Protein AF-A0A966XKG5-F1 (afdb_monomer)

Mean predicted aligned error: 14.48 Å

Solvent-accessible surface area (backbone atoms only — not comparable to full-atom values): 8452 Å² total; per-residue (Å²): 139,84,83,86,78,90,78,80,69,80,75,76,75,77,73,80,77,69,81,73,66,60,68,63,57,48,55,50,42,54,52,48,51,59,46,71,74,32,74,66,46,57,55,54,52,53,50,51,52,53,52,50,52,51,51,53,64,69,41,54,88,70,62,80,63,58,91,80,42,59,66,61,54,51,50,50,51,51,52,52,63,56,46,53,62,52,49,53,56,42,46,57,54,48,52,55,50,52,49,52,51,50,53,51,51,50,54,50,50,51,52,51,51,53,52,50,53,50,51,52,53,51,52,52,51,53,51,53,54,51,52,54,53,51,57,54,52,56,57,62,73,76,109

Foldseek 3Di:
DDDDDPPPDPPPPPPPPPVPVCPPLVVVLVVVVVLVPDPVNVVVVVVVVVVVVVVVVVCVVVVPAPPPRVVVVVVVVVVVVVVVVSVVVSVVVVVVVVVVVVVVVVVVVVVVVVVVVVVVVVVVVVVVVVVVVVVVVVVVVVD

pLDDT: mean 77.67, std 13.94, range [46.38, 96.88]

Secondary structure (DSSP, 8-state):
-PPP-TT--------------HHHHHHHHHHHHHHHTSHHHHHHHHHHHHHHHHHHHHGGGGTSS-TTTHHHHHHHHHHHHHHHHHHHHHHHHHHHHHHHHHHHHHHHHHHHHHHHHHHHHHHHHHHHHHHHHHHHHHHHHT-

Sequence (143 aa):
MKRREDLANPRYRRKLNVPYERGAFGRFSEAVARNLGTARFLVVQTFLVLVWITINVVSVALRWDPYPFILLNLMFSVQAAYAAPLILLAQNRQEDRDRQALENDRAVAIRTQENAEYLARELAAVRLALSNTVTTAELQEAV

Radius of gyration: 35.05 Å; Cα contacts (8 Å, |Δi|>4): 14; chains: 1; bounding box: 81×87×84 Å

Structure (mmCIF, N/CA/C/O backbone):
data_AF-A0A966XKG5-F1
#
_entry.id   AF-A0A966XKG5-F1
#
loop_
_atom_site.group_PDB
_atom_site.id
_atom_site.type_symbol
_atom_site.label_atom_id
_atom_site.label_alt_id
_atom_site.label_comp_id
_atom_site.label_asym_id
_atom_site.label_entity_id
_atom_site.label_seq_id
_atom_site.pdbx_PDB_ins_code
_atom_site.Cartn_x
_atom_site.Cartn_y
_atom_site.Cartn_z
_atom_site.occupancy
_atom_site.B_iso_or_equiv
_atom_site.auth_seq_id
_atom_site.auth_comp_id
_atom_site.auth_asym_id
_atom_site.auth_atom_id
_atom_site.pdbx_PDB_model_num
ATOM 1 N N . MET A 1 1 ? 1.466 58.437 32.584 1.00 46.38 1 MET A N 1
ATOM 2 C CA . MET A 1 1 ? 1.630 56.972 32.724 1.00 46.38 1 MET A CA 1
ATOM 3 C C . MET A 1 1 ? 0.598 56.260 31.847 1.00 46.38 1 MET A C 1
ATOM 5 O O . MET A 1 1 ? -0.560 56.202 32.233 1.00 46.38 1 MET A O 1
ATOM 9 N N . LYS A 1 2 ? 0.971 55.789 30.644 1.00 53.59 2 LYS A N 1
ATOM 10 C CA . LYS A 1 2 ? 0.092 54.974 29.778 1.00 53.59 2 LYS A CA 1
ATOM 11 C C . LYS A 1 2 ? 0.402 53.496 30.020 1.00 53.59 2 LYS A C 1
ATOM 13 O O . LYS A 1 2 ? 1.538 53.063 29.846 1.00 53.59 2 LYS A O 1
ATOM 18 N N . ARG A 1 3 ? -0.612 52.795 30.523 1.00 54.34 3 ARG A N 1
ATOM 19 C CA . ARG A 1 3 ? -0.594 51.413 31.000 1.00 54.34 3 ARG A CA 1
ATOM 20 C C . ARG A 1 3 ? -0.297 50.467 29.831 1.00 54.34 3 ARG A C 1
ATOM 22 O O . ARG A 1 3 ? -0.883 50.601 28.762 1.00 54.34 3 ARG A O 1
ATOM 29 N N . ARG A 1 4 ? 0.661 49.568 30.042 1.00 64.75 4 ARG A N 1
ATOM 30 C CA . ARG A 1 4 ? 0.987 48.446 29.160 1.00 64.75 4 ARG A CA 1
ATOM 31 C C . ARG A 1 4 ? -0.015 47.345 29.460 1.00 64.75 4 ARG A C 1
ATOM 33 O O . ARG A 1 4 ? 0.019 46.912 30.597 1.00 64.75 4 ARG A O 1
ATOM 40 N N . GLU A 1 5 ? -0.858 46.910 28.521 1.00 65.06 5 GLU A N 1
ATOM 41 C CA . GLU A 1 5 ? -1.655 45.681 28.727 1.00 65.06 5 GLU A CA 1
ATOM 42 C C . GLU A 1 5 ? -2.361 45.106 27.476 1.00 65.06 5 GLU A C 1
ATOM 44 O O . GLU A 1 5 ? -3.312 44.349 27.607 1.00 65.06 5 GLU A O 1
ATOM 49 N N . ASP A 1 6 ? -1.859 45.335 26.257 1.00 61.72 6 ASP A N 1
ATOM 50 C CA . ASP A 1 6 ? -2.414 44.694 25.041 1.00 61.72 6 ASP A CA 1
ATOM 51 C C . ASP A 1 6 ? -1.638 43.427 24.620 1.00 61.72 6 ASP A C 1
ATOM 53 O O . ASP A 1 6 ? -1.308 43.226 23.452 1.00 61.72 6 ASP A O 1
ATOM 57 N N . LEU A 1 7 ? -1.303 42.559 25.583 1.00 65.88 7 LEU A N 1
ATOM 58 C CA . LEU A 1 7 ? -0.608 41.279 25.333 1.00 65.88 7 LEU A CA 1
ATOM 59 C C . LEU A 1 7 ? -1.533 40.051 25.427 1.00 65.88 7 LEU A C 1
ATOM 61 O O . LEU A 1 7 ? -1.087 38.930 25.198 1.00 65.88 7 LEU A O 1
ATOM 65 N N . ALA A 1 8 ? -2.820 40.248 25.724 1.00 64.12 8 ALA A N 1
ATOM 66 C CA . ALA A 1 8 ? -3.777 39.166 25.967 1.00 64.12 8 ALA A CA 1
ATOM 67 C C . ALA A 1 8 ? -4.500 38.645 24.712 1.00 64.12 8 ALA A C 1
ATOM 69 O O . ALA A 1 8 ? -5.356 37.773 24.830 1.00 64.12 8 ALA A O 1
ATOM 70 N N . ASN A 1 9 ? -4.187 39.143 23.511 1.00 63.50 9 ASN A N 1
ATOM 71 C CA . ASN A 1 9 ? -4.825 38.645 22.295 1.00 63.50 9 ASN A CA 1
ATOM 72 C C . ASN A 1 9 ? -3.951 37.549 21.655 1.00 63.50 9 ASN A C 1
ATOM 74 O O . ASN A 1 9 ? -2.938 37.882 21.025 1.00 63.50 9 ASN A O 1
ATOM 78 N N . PRO A 1 10 ? -4.280 36.245 21.796 1.00 62.91 10 PRO A N 1
ATOM 79 C CA . PRO A 1 10 ? -3.572 35.207 21.069 1.00 62.91 10 PRO A CA 1
ATOM 80 C C . PRO A 1 10 ? -3.821 35.448 19.582 1.00 62.91 10 PRO A C 1
ATOM 82 O O . PRO A 1 10 ? -4.918 35.236 19.071 1.00 62.91 10 PRO A O 1
ATOM 85 N N . ARG A 1 11 ? -2.791 35.931 18.879 1.00 66.12 11 ARG A N 1
ATOM 86 C CA . ARG A 1 11 ? -2.808 36.092 17.424 1.00 66.12 11 ARG A CA 1
ATOM 87 C C . ARG A 1 11 ? -3.186 34.739 16.834 1.00 66.12 11 ARG A C 1
ATOM 89 O O . ARG A 1 11 ? -2.359 33.829 16.814 1.00 66.12 11 ARG A O 1
ATOM 96 N N . TYR A 1 12 ? -4.435 34.607 16.390 1.00 59.81 12 TYR A N 1
ATOM 97 C CA . TYR A 1 12 ? -4.926 33.433 15.685 1.00 59.81 12 TYR A CA 1
ATOM 98 C C . TYR A 1 12 ? -3.986 33.211 14.502 1.00 59.81 12 TYR A C 1
ATOM 100 O O . TYR A 1 12 ? -4.003 33.950 13.515 1.00 59.81 12 TYR A O 1
ATOM 108 N N . ARG A 1 13 ? -3.086 32.233 14.641 1.00 62.59 13 ARG A N 1
ATOM 109 C CA . ARG A 1 13 ? -2.185 31.797 13.583 1.00 62.59 13 ARG A CA 1
ATOM 110 C C . ARG A 1 13 ? -3.093 31.254 12.497 1.00 62.59 13 ARG A C 1
ATOM 112 O O . ARG A 1 13 ? -3.589 30.138 12.612 1.00 62.59 13 ARG A O 1
ATOM 119 N N . ARG A 1 14 ? -3.374 32.098 11.502 1.00 62.62 14 ARG A N 1
ATOM 120 C CA . ARG A 1 14 ? -4.169 31.787 10.316 1.00 62.62 14 ARG A CA 1
ATOM 121 C C . ARG A 1 14 ? -3.551 30.527 9.717 1.00 62.62 14 ARG A C 1
ATOM 123 O O . ARG A 1 14 ? -2.506 30.599 9.076 1.00 62.62 14 ARG A O 1
ATOM 130 N N . LYS A 1 15 ? -4.122 29.359 10.031 1.00 62.03 15 LYS A N 1
ATOM 131 C CA . LYS A 1 15 ? -3.725 28.101 9.409 1.00 62.03 15 LYS A CA 1
ATOM 132 C C . LYS A 1 15 ? -4.030 28.303 7.939 1.00 62.03 15 LYS A C 1
ATOM 134 O O . LYS A 1 15 ? -5.187 28.494 7.567 1.00 62.03 15 LYS A O 1
ATOM 139 N N . LEU A 1 16 ? -2.974 28.387 7.140 1.00 61.03 16 LEU A N 1
ATOM 140 C CA . LEU A 1 16 ? -3.071 28.435 5.698 1.00 61.03 16 LEU A CA 1
ATOM 141 C C . LEU A 1 16 ? -3.676 27.087 5.289 1.00 61.03 16 LEU A C 1
ATOM 143 O O . LEU A 1 16 ? -2.966 26.097 5.142 1.00 61.03 16 LEU A O 1
ATOM 147 N N . ASN A 1 17 ? -5.005 27.018 5.220 1.00 57.12 17 ASN A N 1
ATOM 148 C CA . ASN A 1 17 ? -5.703 25.904 4.602 1.00 57.12 17 ASN A CA 1
ATOM 149 C C . ASN A 1 17 ? -5.416 26.025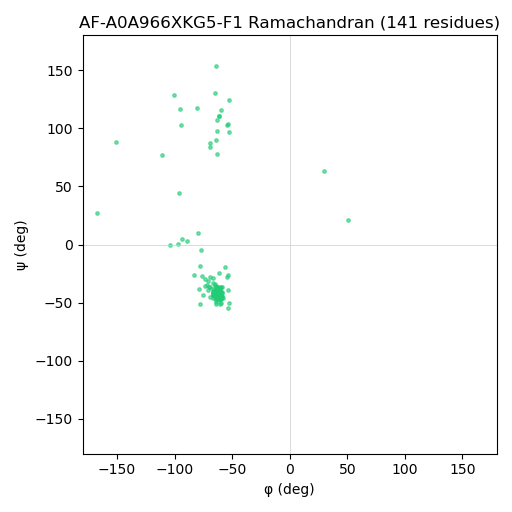 3.110 1.00 57.12 17 ASN A C 1
ATOM 151 O O . ASN A 1 17 ? -6.179 26.637 2.370 1.00 57.12 17 ASN A O 1
ATOM 155 N N . VAL A 1 18 ? -4.263 25.500 2.694 1.00 62.19 18 VAL A N 1
ATOM 156 C CA . VAL A 1 18 ? -3.999 25.218 1.290 1.00 62.19 18 VAL A CA 1
ATOM 157 C C . VAL A 1 18 ? -5.086 24.224 0.888 1.00 62.19 18 VAL A C 1
ATOM 159 O O . VAL A 1 18 ? -5.145 23.140 1.482 1.00 62.19 18 VAL A O 1
ATOM 16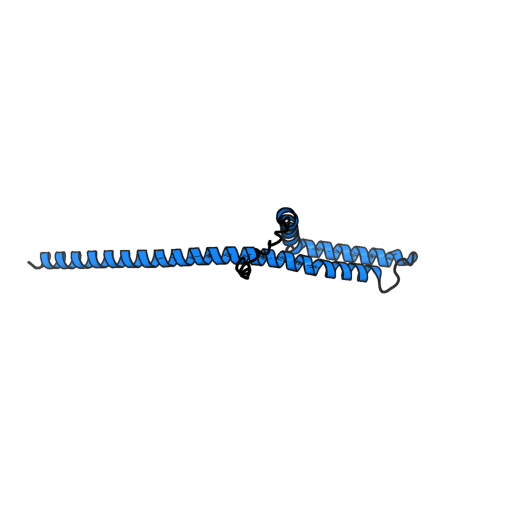2 N N . PRO A 1 19 ? -5.992 24.571 -0.040 1.00 55.09 19 PRO A N 1
ATOM 163 C CA . PRO A 1 19 ? -6.957 23.621 -0.553 1.00 55.09 19 PRO A CA 1
ATOM 164 C C . PRO A 1 19 ? -6.162 22.617 -1.384 1.00 55.09 19 PRO A C 1
ATOM 166 O O . PRO A 1 19 ? -5.941 22.793 -2.574 1.00 55.09 19 PRO A O 1
ATOM 169 N N . TYR A 1 20 ? -5.649 21.579 -0.728 1.00 58.12 20 TYR A N 1
ATOM 170 C CA . TYR A 1 20 ? -5.144 20.407 -1.413 1.00 58.12 20 TYR A CA 1
ATOM 171 C C . TYR A 1 20 ? -6.342 19.820 -2.163 1.00 58.12 20 TYR A C 1
ATOM 173 O O . TYR A 1 20 ? -7.300 19.362 -1.529 1.00 58.12 20 TYR A O 1
ATOM 181 N N . GLU A 1 21 ? -6.333 19.906 -3.496 1.00 56.53 21 GLU A N 1
ATOM 182 C CA . GLU A 1 21 ? -7.350 19.339 -4.385 1.00 56.53 21 GLU A CA 1
ATOM 183 C C . GLU A 1 21 ? -7.371 17.807 -4.242 1.00 56.53 21 GLU A C 1
ATOM 185 O O . GLU A 1 21 ? -6.862 17.046 -5.066 1.00 56.53 21 GLU A O 1
ATOM 190 N N . ARG A 1 22 ? -7.991 17.326 -3.159 1.00 59.03 22 ARG A N 1
ATOM 191 C CA . ARG A 1 22 ? -8.137 15.904 -2.810 1.00 59.03 22 ARG A CA 1
ATOM 192 C C . ARG A 1 22 ? -8.822 15.081 -3.906 1.00 59.03 22 ARG A C 1
ATOM 194 O O . ARG A 1 22 ? -8.681 13.859 -3.904 1.00 59.03 22 ARG A O 1
ATOM 201 N N . GLY A 1 23 ? -9.551 15.726 -4.823 1.00 61.97 23 GLY A N 1
ATOM 202 C CA . GLY A 1 23 ? -10.345 15.075 -5.868 1.00 61.97 23 GLY A CA 1
ATOM 203 C C . GLY A 1 23 ? -9.548 14.575 -7.079 1.00 61.97 23 GLY A C 1
ATOM 204 O O . GLY A 1 23 ? -9.850 13.502 -7.601 1.00 61.97 23 GLY A O 1
ATOM 205 N N . ALA A 1 24 ? -8.525 15.304 -7.537 1.00 63.16 24 ALA A N 1
ATOM 206 C CA . ALA A 1 24 ? -7.723 14.886 -8.693 1.00 63.16 24 ALA A CA 1
ATOM 207 C C . ALA A 1 24 ? -6.712 13.801 -8.299 1.00 63.16 24 ALA A C 1
ATOM 209 O O . ALA A 1 24 ? -6.708 12.709 -8.871 1.00 63.16 24 ALA A O 1
ATOM 210 N N . PHE A 1 25 ? -5.945 14.058 -7.238 1.00 64.38 25 PHE A N 1
ATOM 211 C CA . PHE A 1 25 ? -4.993 13.094 -6.687 1.00 64.38 25 PHE A CA 1
ATOM 212 C C . PHE A 1 25 ? -5.678 11.839 -6.137 1.00 64.38 25 PHE A C 1
ATOM 214 O O . PHE A 1 25 ? -5.165 10.742 -6.313 1.00 64.38 25 PHE A O 1
ATOM 221 N N . GLY A 1 26 ? -6.867 11.965 -5.533 1.00 65.25 26 GLY A N 1
ATOM 222 C CA . GLY A 1 26 ? -7.602 10.811 -5.009 1.00 65.25 26 GLY A CA 1
ATOM 223 C C . GLY A 1 26 ? -8.023 9.813 -6.086 1.00 65.25 26 GLY A C 1
ATOM 224 O O . GLY A 1 26 ? -7.823 8.613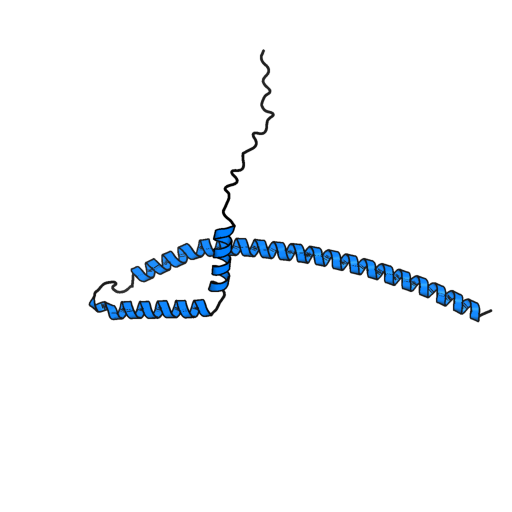 -5.912 1.00 65.25 26 GLY A O 1
ATOM 225 N N . ARG A 1 27 ? -8.534 10.303 -7.223 1.00 69.00 27 ARG A N 1
ATOM 226 C CA . ARG A 1 27 ? -8.888 9.452 -8.371 1.00 69.00 27 ARG A CA 1
ATOM 227 C C . ARG A 1 27 ? -7.655 8.818 -9.014 1.00 69.00 27 ARG A C 1
ATOM 229 O O . ARG A 1 27 ? -7.703 7.652 -9.397 1.00 69.00 27 ARG A O 1
ATOM 236 N N . PHE A 1 28 ? -6.551 9.564 -9.088 1.00 67.44 28 PHE A N 1
ATOM 237 C CA . PHE A 1 28 ? -5.280 9.057 -9.600 1.00 67.44 28 PHE A CA 1
ATOM 238 C C . PHE A 1 28 ? -4.717 7.934 -8.719 1.00 67.44 28 PHE A C 1
ATOM 240 O O . PHE A 1 28 ? -4.426 6.856 -9.228 1.00 67.44 28 PHE A O 1
ATOM 247 N N . SER A 1 29 ? -4.651 8.128 -7.398 1.00 65.44 29 SER A N 1
ATOM 248 C CA . SER A 1 29 ? -4.182 7.099 -6.459 1.00 65.44 29 SER A CA 1
ATOM 249 C C . SER A 1 29 ? -5.023 5.825 -6.520 1.00 65.44 29 SER A C 1
ATOM 251 O O . SER A 1 29 ? -4.482 4.730 -6.416 1.00 65.44 29 SER A O 1
ATOM 253 N N . GLU A 1 30 ? -6.336 5.937 -6.721 1.00 70.19 30 GLU A N 1
ATOM 254 C CA . GLU A 1 30 ? -7.209 4.766 -6.815 1.00 70.19 30 GLU A CA 1
ATOM 255 C C . GLU A 1 30 ? -7.050 3.998 -8.135 1.00 70.19 30 GLU A C 1
ATOM 257 O O . GLU A 1 30 ? -7.094 2.768 -8.149 1.00 70.19 30 GLU A O 1
ATOM 262 N N . ALA A 1 31 ? -6.803 4.706 -9.242 1.00 69.31 31 ALA A N 1
ATOM 263 C CA . ALA A 1 31 ? -6.432 4.085 -10.511 1.00 69.31 31 ALA A CA 1
ATOM 264 C C . ALA A 1 31 ? -5.065 3.388 -10.416 1.00 69.31 31 ALA A C 1
ATOM 266 O O . ALA A 1 31 ? -4.921 2.247 -10.850 1.00 69.31 31 ALA A O 1
ATOM 267 N N . VAL A 1 32 ? -4.083 4.042 -9.790 1.00 68.31 32 VAL A N 1
ATOM 268 C CA . VAL A 1 32 ? -2.743 3.489 -9.561 1.00 68.31 32 VAL A CA 1
ATOM 269 C C . VAL A 1 32 ? -2.800 2.254 -8.658 1.00 68.31 32 VAL A C 1
ATOM 271 O O . VAL A 1 32 ? -2.195 1.244 -8.998 1.00 68.31 32 VAL A O 1
ATOM 274 N N . ALA A 1 33 ? -3.575 2.279 -7.569 1.00 70.19 33 ALA A N 1
ATOM 275 C CA . ALA A 1 33 ? -3.731 1.135 -6.667 1.00 70.19 33 ALA A CA 1
ATOM 276 C C . ALA A 1 33 ? -4.349 -0.087 -7.368 1.00 70.19 33 ALA A C 1
ATOM 278 O O . ALA A 1 33 ? -3.846 -1.202 -7.226 1.00 70.19 33 ALA A O 1
ATOM 279 N N . ARG A 1 34 ? -5.393 0.116 -8.186 1.00 74.12 34 ARG A N 1
ATOM 280 C CA . ARG A 1 34 ? -5.993 -0.967 -8.988 1.00 74.12 34 ARG A CA 1
ATOM 281 C C . ARG A 1 34 ? -5.020 -1.527 -10.029 1.00 74.12 34 ARG A C 1
ATOM 283 O O . ARG A 1 34 ? -4.974 -2.739 -10.236 1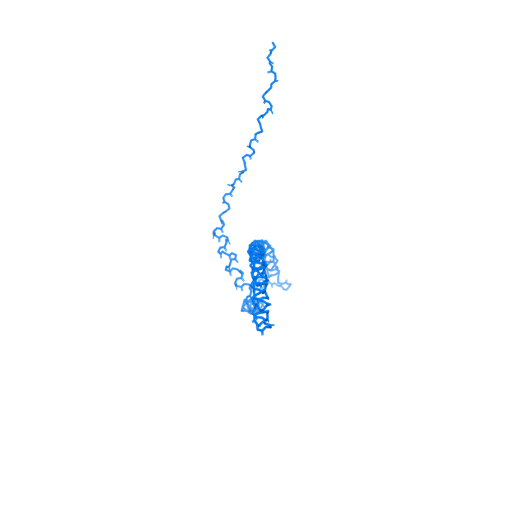.00 74.12 34 ARG A O 1
ATOM 290 N N . ASN A 1 35 ? -4.226 -0.663 -10.658 1.00 69.94 35 ASN A N 1
ATOM 291 C CA . ASN A 1 35 ? -3.299 -1.069 -11.711 1.00 69.94 35 ASN A CA 1
ATOM 292 C C . ASN A 1 35 ? -2.054 -1.779 -11.154 1.00 69.94 35 ASN A C 1
ATOM 294 O O . ASN A 1 35 ? -1.673 -2.817 -11.686 1.00 69.94 35 ASN A O 1
ATOM 298 N N . LEU A 1 36 ? -1.455 -1.278 -10.067 1.00 72.88 36 LEU A N 1
ATOM 299 C CA . LEU A 1 36 ? -0.251 -1.857 -9.453 1.00 72.88 36 LEU A CA 1
ATOM 300 C C . LEU A 1 36 ? -0.522 -3.167 -8.697 1.00 72.88 36 LEU A C 1
ATOM 302 O O . LEU A 1 36 ? 0.360 -4.017 -8.634 1.00 72.88 36 LEU A O 1
ATOM 306 N N . GLY A 1 37 ? -1.727 -3.357 -8.149 1.00 66.31 37 GLY A N 1
ATOM 307 C CA . GLY A 1 37 ? -2.102 -4.586 -7.437 1.00 66.31 37 GLY A CA 1
ATOM 308 C C . GLY A 1 37 ? -2.429 -5.779 -8.345 1.00 66.31 37 GLY A C 1
ATOM 309 O O . GLY A 1 37 ? -2.682 -6.876 -7.853 1.00 66.31 37 GLY A O 1
ATOM 310 N N . THR A 1 38 ? -2.446 -5.589 -9.668 1.00 81.38 38 THR A N 1
ATOM 311 C CA . THR A 1 38 ? -2.855 -6.626 -10.621 1.00 81.38 38 THR A CA 1
ATOM 312 C C . THR A 1 38 ? -1.634 -7.296 -11.257 1.00 81.38 38 THR A C 1
ATOM 314 O O . THR A 1 38 ? -0.801 -6.626 -11.863 1.00 81.38 38 THR A O 1
ATOM 317 N N . ALA A 1 39 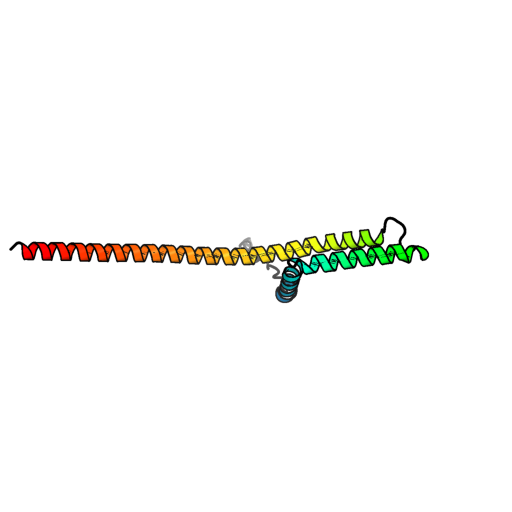? -1.571 -8.635 -11.243 1.00 81.75 39 ALA A N 1
ATOM 318 C CA . ALA A 1 39 ? -0.488 -9.418 -11.867 1.00 81.75 39 ALA A CA 1
ATOM 319 C C . ALA A 1 39 ? -0.244 -9.079 -13.357 1.00 81.75 39 ALA A C 1
ATOM 321 O O . ALA A 1 39 ? 0.870 -9.198 -13.862 1.00 81.75 39 ALA A O 1
ATOM 322 N N . ARG A 1 40 ? -1.277 -8.591 -14.056 1.00 84.56 40 ARG A N 1
ATOM 323 C CA . ARG A 1 40 ? -1.205 -8.119 -15.448 1.00 84.56 40 ARG A CA 1
ATOM 324 C C . ARG A 1 40 ? -0.215 -6.967 -15.646 1.00 84.56 40 ARG A C 1
ATOM 326 O O . ARG A 1 40 ? 0.443 -6.931 -16.680 1.00 84.56 40 ARG A O 1
ATOM 333 N N . PHE A 1 4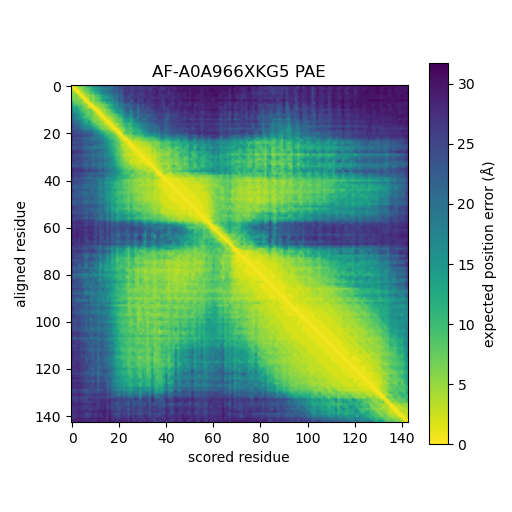1 ? -0.089 -6.050 -14.684 1.00 85.69 41 PHE A N 1
ATOM 334 C CA . PHE A 1 41 ? 0.834 -4.916 -14.797 1.00 85.69 41 PHE A CA 1
ATOM 335 C C . PHE A 1 41 ? 2.291 -5.382 -14.833 1.00 85.69 41 PHE A C 1
ATOM 337 O O . PHE A 1 41 ? 3.048 -4.949 -15.697 1.00 85.69 41 PHE A O 1
ATOM 344 N N . LEU A 1 42 ? 2.655 -6.324 -13.957 1.00 86.12 42 LEU A N 1
ATOM 345 C CA . LEU A 1 42 ? 3.999 -6.901 -13.923 1.00 86.12 42 LEU A CA 1
ATOM 346 C C . LEU A 1 42 ? 4.347 -7.589 -15.247 1.00 86.12 42 LEU A C 1
ATOM 348 O O . LEU A 1 42 ? 5.422 -7.354 -15.783 1.00 86.12 42 LEU A O 1
ATOM 352 N N . VAL A 1 43 ? 3.419 -8.362 -15.821 1.00 89.56 43 VAL A N 1
ATOM 353 C CA . VAL A 1 43 ? 3.635 -9.044 -17.111 1.00 89.56 43 VAL A CA 1
ATOM 354 C C . VAL A 1 43 ? 3.888 -8.046 -18.245 1.00 89.56 43 VAL A C 1
ATOM 356 O O . VAL A 1 43 ? 4.847 -8.203 -19.000 1.00 89.56 43 VAL A O 1
ATOM 359 N N . VAL A 1 44 ? 3.063 -6.998 -18.354 1.00 90.19 44 VAL A N 1
ATOM 360 C CA . VAL A 1 44 ? 3.230 -5.960 -19.386 1.00 90.19 44 VAL A CA 1
ATOM 361 C C . VAL A 1 44 ? 4.535 -5.184 -19.182 1.00 90.19 44 VAL A C 1
ATOM 363 O O . VAL A 1 44 ? 5.261 -4.961 -20.149 1.00 90.19 44 VAL A O 1
ATOM 366 N N . GLN A 1 45 ? 4.870 -4.825 -17.939 1.00 87.19 45 GLN A N 1
ATOM 367 C CA . GLN A 1 45 ? 6.119 -4.137 -17.602 1.00 87.19 45 GLN A CA 1
ATOM 368 C C . GLN A 1 45 ? 7.341 -4.985 -17.978 1.00 87.19 45 GLN A C 1
ATOM 370 O O . GLN A 1 45 ? 8.258 -4.478 -18.621 1.00 87.19 45 GLN A O 1
ATOM 375 N N . THR A 1 46 ? 7.354 -6.274 -17.624 1.00 88.62 46 THR A N 1
ATOM 376 C CA . THR A 1 46 ? 8.446 -7.191 -17.980 1.00 88.62 46 THR A CA 1
ATOM 377 C C . THR A 1 46 ? 8.590 -7.312 -19.491 1.00 88.62 46 THR A C 1
ATOM 379 O O . THR A 1 46 ? 9.707 -7.222 -19.995 1.00 88.62 46 THR A O 1
ATOM 382 N N . PHE A 1 47 ? 7.483 -7.457 -20.222 1.00 93.62 47 PHE A N 1
ATOM 383 C CA . PHE A 1 47 ? 7.512 -7.535 -21.681 1.00 93.62 47 PHE A CA 1
ATOM 384 C C . PHE A 1 47 ? 8.087 -6.262 -22.316 1.00 93.62 47 PHE A C 1
ATOM 386 O O . PHE A 1 47 ? 8.958 -6.349 -23.177 1.00 93.62 47 PHE A O 1
ATOM 393 N N . LEU A 1 48 ? 7.664 -5.081 -21.853 1.00 88.94 48 LEU A N 1
ATOM 394 C CA . LEU A 1 48 ? 8.159 -3.793 -22.345 1.00 88.94 48 LEU A CA 1
ATOM 395 C C . LEU A 1 48 ? 9.674 -3.664 -22.139 1.00 88.94 48 LEU A C 1
ATOM 397 O O . LEU A 1 48 ? 10.393 -3.302 -23.068 1.00 88.94 48 LEU A O 1
ATOM 401 N N . VAL A 1 49 ? 10.170 -4.031 -20.955 1.00 86.06 49 VAL A N 1
ATOM 402 C CA . VAL A 1 49 ? 11.609 -4.028 -20.643 1.00 86.06 49 VAL A CA 1
ATOM 403 C C . VAL A 1 49 ? 12.376 -4.981 -21.561 1.00 86.06 49 VAL A C 1
ATOM 405 O O . VAL A 1 49 ? 13.423 -4.614 -22.088 1.00 86.06 49 VAL A O 1
ATOM 408 N N . LEU A 1 50 ? 11.842 -6.178 -21.809 1.00 86.38 50 LEU A N 1
ATOM 409 C CA . LEU A 1 50 ? 12.459 -7.184 -22.678 1.00 86.38 50 LEU A CA 1
ATOM 410 C C . LEU A 1 50 ? 12.534 -6.712 -24.138 1.00 86.38 50 LEU A C 1
ATOM 412 O O . LEU A 1 50 ? 13.577 -6.835 -24.783 1.00 86.38 50 LEU A O 1
ATOM 416 N N . VAL A 1 51 ? 11.452 -6.111 -24.641 1.00 87.00 51 VAL A N 1
ATOM 417 C CA . VAL A 1 51 ? 11.405 -5.495 -25.974 1.00 87.00 51 VAL A CA 1
ATOM 418 C C . VAL A 1 51 ? 12.411 -4.351 -26.070 1.00 87.00 51 VAL A C 1
ATOM 420 O O . VAL A 1 51 ? 13.155 -4.276 -27.044 1.00 87.00 51 VAL A O 1
ATOM 423 N N . TRP A 1 52 ? 12.493 -3.497 -25.050 1.00 81.25 52 TRP A N 1
ATOM 424 C CA . TRP A 1 52 ? 13.425 -2.371 -25.031 1.00 81.25 52 TRP A CA 1
ATOM 425 C C . TRP A 1 52 ? 14.885 -2.827 -25.054 1.00 81.25 52 TRP A C 1
ATOM 427 O O . TRP A 1 52 ? 15.677 -2.314 -25.843 1.00 81.25 52 TRP A O 1
ATOM 437 N N . ILE A 1 53 ? 15.235 -3.825 -24.236 1.00 79.69 53 ILE A N 1
ATOM 438 C CA . ILE A 1 53 ? 16.566 -4.443 -24.250 1.00 79.69 53 ILE A CA 1
ATOM 439 C C . ILE A 1 53 ? 16.857 -5.017 -25.641 1.00 79.69 53 ILE A C 1
ATOM 441 O O . ILE A 1 53 ? 17.924 -4.764 -26.191 1.00 79.69 53 ILE A O 1
ATOM 445 N N . THR A 1 54 ? 15.896 -5.720 -26.248 1.00 81.38 54 THR A N 1
ATOM 446 C CA . THR A 1 54 ? 16.050 -6.310 -27.588 1.00 81.38 54 THR A CA 1
ATOM 447 C C . THR A 1 54 ? 16.304 -5.239 -28.653 1.00 81.38 54 THR A C 1
ATOM 449 O O . THR A 1 54 ? 17.237 -5.373 -29.441 1.00 81.38 54 THR A O 1
ATOM 452 N N . ILE A 1 55 ? 15.534 -4.144 -28.653 1.00 79.50 55 ILE A N 1
ATOM 453 C CA . ILE A 1 55 ? 15.730 -3.011 -29.573 1.00 79.50 55 ILE A CA 1
ATOM 454 C C . ILE A 1 55 ? 17.106 -2.376 -29.369 1.00 79.50 55 ILE A C 1
ATOM 456 O O . ILE A 1 55 ? 17.782 -2.069 -30.350 1.00 79.50 55 ILE A O 1
ATOM 460 N N . ASN A 1 56 ? 17.537 -2.190 -28.120 1.00 74.62 56 ASN A N 1
ATOM 461 C CA . ASN A 1 56 ? 18.818 -1.563 -27.804 1.00 74.62 56 ASN A CA 1
ATOM 462 C C . ASN A 1 56 ? 20.004 -2.439 -28.258 1.00 74.62 56 ASN A C 1
ATOM 464 O O . ASN A 1 56 ? 20.920 -1.946 -28.913 1.00 74.62 56 ASN A O 1
ATOM 468 N N . VAL A 1 57 ? 19.920 -3.758 -28.037 1.00 70.75 57 VAL A N 1
ATOM 469 C CA . VAL A 1 57 ? 20.912 -4.746 -28.499 1.00 70.75 57 VAL A CA 1
ATOM 470 C C . VAL A 1 57 ? 20.958 -4.842 -30.029 1.00 70.75 57 VAL A C 1
ATOM 472 O O . VAL A 1 57 ? 22.039 -4.902 -30.608 1.00 70.75 57 VAL A O 1
ATOM 475 N N . VAL A 1 58 ? 19.811 -4.816 -30.715 1.00 70.75 58 VAL A N 1
ATOM 476 C CA . VAL A 1 58 ? 19.764 -4.834 -32.191 1.00 70.75 58 VAL A CA 1
ATOM 477 C C . VAL A 1 58 ? 20.251 -3.503 -32.785 1.00 70.75 58 VAL A C 1
ATOM 479 O O . VAL A 1 58 ? 20.898 -3.484 -33.831 1.00 70.75 58 VAL A O 1
ATOM 482 N N . SER A 1 59 ? 20.028 -2.387 -32.087 1.00 65.69 59 SER A N 1
ATOM 483 C CA . SER A 1 59 ? 20.472 -1.045 -32.495 1.00 65.69 59 SER A CA 1
ATOM 484 C C . SER A 1 59 ? 21.952 -0.755 -32.202 1.00 65.69 59 SER A C 1
ATOM 486 O O . SER A 1 59 ? 22.403 0.377 -32.393 1.00 65.69 59 SER A O 1
ATOM 488 N N . VAL A 1 60 ? 22.746 -1.763 -31.813 1.00 57.81 60 VAL A N 1
ATOM 489 C CA . VAL A 1 60 ? 24.209 -1.656 -31.622 1.00 57.81 60 VAL A CA 1
ATOM 490 C C . VAL A 1 60 ? 24.923 -1.111 -32.868 1.00 57.81 60 VAL A C 1
ATOM 492 O O . VAL A 1 60 ? 25.932 -0.415 -32.737 1.00 57.81 60 VAL A O 1
ATOM 495 N N . ALA A 1 61 ? 24.366 -1.320 -34.067 1.00 57.22 61 ALA A N 1
ATOM 496 C CA . ALA A 1 61 ? 24.885 -0.757 -35.316 1.00 57.22 61 ALA A CA 1
ATOM 497 C C . ALA A 1 61 ? 24.899 0.789 -35.354 1.00 57.22 61 ALA A C 1
ATOM 499 O O . ALA A 1 61 ? 25.724 1.364 -36.061 1.00 57.22 61 ALA A O 1
ATOM 500 N N . LEU A 1 62 ? 24.043 1.471 -34.577 1.00 59.00 62 LEU A N 1
ATOM 501 C CA . LEU A 1 62 ? 23.992 2.938 -34.486 1.00 59.00 62 LEU A CA 1
ATOM 502 C C . LEU A 1 62 ? 24.764 3.520 -33.284 1.00 59.00 62 LEU A C 1
ATOM 504 O O . LEU A 1 62 ? 24.778 4.738 -33.125 1.00 59.00 62 LEU A O 1
ATOM 508 N N . ARG A 1 63 ? 25.414 2.695 -32.439 1.00 59.56 63 ARG A N 1
ATOM 509 C CA . ARG A 1 63 ? 26.175 3.133 -31.240 1.00 59.56 63 ARG A CA 1
ATOM 510 C C . ARG A 1 63 ? 25.413 4.075 -30.282 1.00 59.56 63 ARG A C 1
ATOM 512 O O . ARG A 1 63 ? 26.041 4.775 -29.494 1.00 59.56 63 ARG A O 1
ATOM 519 N N . TRP A 1 64 ? 24.080 4.087 -30.324 1.00 56.19 64 TRP A N 1
ATOM 520 C CA . TRP A 1 64 ? 23.262 5.043 -29.566 1.00 56.19 64 TRP A CA 1
ATOM 521 C C . TRP A 1 64 ? 23.376 4.823 -28.041 1.00 56.19 64 TRP A C 1
ATOM 523 O O . TRP A 1 64 ? 23.309 5.789 -27.289 1.00 56.19 64 TRP A O 1
ATOM 533 N N . ASP A 1 65 ? 23.628 3.591 -27.571 1.00 60.66 65 ASP A N 1
ATOM 534 C CA . ASP A 1 65 ? 23.849 3.302 -26.141 1.00 60.66 65 ASP A CA 1
ATOM 535 C C . ASP A 1 65 ? 24.773 2.071 -25.933 1.00 60.66 65 ASP A C 1
ATOM 537 O O . ASP A 1 65 ? 24.302 0.933 -25.887 1.00 60.66 65 ASP A O 1
ATOM 541 N N . PRO A 1 66 ? 26.110 2.249 -25.888 1.00 60.50 66 PRO A N 1
ATOM 542 C CA . PRO A 1 66 ? 27.062 1.161 -25.646 1.00 60.50 66 PRO A CA 1
ATOM 543 C C . PRO A 1 66 ? 26.900 0.537 -24.249 1.00 60.50 66 PRO A C 1
ATOM 545 O O . PRO A 1 66 ? 26.481 1.197 -23.301 1.00 60.50 66 PRO A O 1
ATOM 548 N N . TYR A 1 67 ? 27.290 -0.731 -24.092 1.00 52.81 67 TYR A N 1
ATOM 549 C CA . TYR A 1 67 ? 27.299 -1.419 -22.793 1.00 52.81 67 TYR A CA 1
ATOM 550 C C . TYR A 1 67 ? 28.079 -0.588 -21.746 1.00 52.81 67 TYR A C 1
ATOM 552 O O . TYR A 1 67 ? 29.236 -0.260 -22.022 1.00 52.81 67 TYR A O 1
ATOM 560 N N . PRO A 1 68 ? 27.505 -0.220 -20.576 1.00 58.78 68 PRO A N 1
ATOM 561 C CA . PRO A 1 68 ? 26.353 -0.799 -19.883 1.00 58.78 68 PRO A CA 1
ATOM 562 C C . PRO A 1 68 ? 25.120 0.138 -19.874 1.00 58.78 68 PRO A C 1
ATOM 564 O O . PRO A 1 68 ? 24.850 0.775 -18.861 1.00 58.78 68 PRO A O 1
ATOM 567 N N . PHE A 1 69 ? 24.384 0.238 -20.990 1.00 69.56 69 PHE A N 1
ATOM 568 C CA . PHE A 1 69 ? 23.036 0.841 -21.126 1.00 69.56 69 PHE A CA 1
ATOM 569 C C . PHE A 1 69 ? 22.716 1.989 -20.142 1.00 69.56 69 PHE A C 1
ATOM 571 O O . PHE A 1 69 ? 21.826 1.873 -19.285 1.00 69.56 69 PHE A O 1
ATOM 578 N N . ILE A 1 70 ? 23.462 3.096 -20.225 1.00 75.69 70 ILE A N 1
ATOM 579 C CA . ILE A 1 70 ? 23.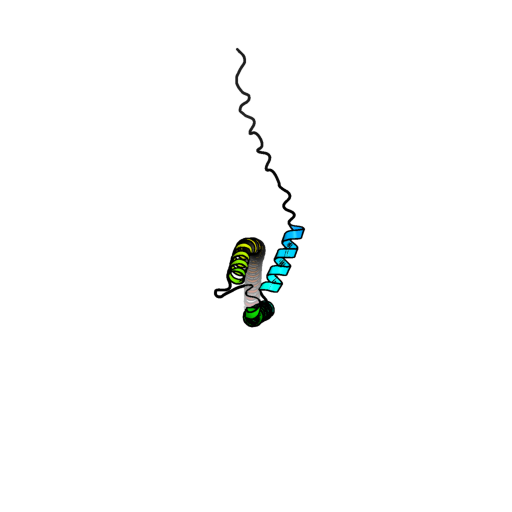410 4.162 -19.210 1.00 75.69 70 ILE A CA 1
ATOM 580 C C . ILE A 1 70 ? 22.036 4.835 -19.175 1.00 75.69 70 ILE A C 1
ATOM 582 O O . ILE A 1 70 ? 21.552 5.192 -18.101 1.00 75.69 70 ILE A O 1
ATOM 586 N N . LEU A 1 71 ? 21.371 4.950 -20.329 1.00 74.50 71 LEU A N 1
ATOM 587 C CA . LEU A 1 71 ? 20.062 5.592 -20.446 1.00 74.50 71 LEU A CA 1
ATOM 588 C C . LEU A 1 71 ? 18.955 4.746 -19.813 1.00 74.50 71 LEU A C 1
ATOM 590 O O . LEU A 1 71 ? 18.078 5.287 -19.138 1.00 74.50 71 LEU A O 1
ATOM 594 N N . LEU A 1 72 ? 19.014 3.421 -19.981 1.00 77.94 72 LEU A N 1
ATOM 595 C CA . LEU A 1 72 ? 18.065 2.499 -19.354 1.00 77.94 72 LEU A CA 1
ATOM 596 C C . LEU A 1 72 ? 18.186 2.571 -17.832 1.00 77.94 72 LEU A C 1
ATOM 598 O O . LEU A 1 72 ? 17.181 2.696 -17.133 1.00 77.94 72 LEU A O 1
ATOM 602 N N . ASN A 1 73 ? 19.418 2.549 -17.326 1.00 82.06 73 ASN A N 1
ATOM 603 C CA . ASN A 1 73 ? 19.671 2.644 -15.895 1.00 82.06 73 ASN A CA 1
ATOM 604 C C . ASN A 1 73 ? 19.202 3.993 -15.319 1.00 82.06 73 ASN A C 1
ATOM 606 O O . ASN A 1 73 ? 18.559 4.040 -14.266 1.00 82.06 73 ASN A O 1
ATOM 610 N N . LEU A 1 74 ? 19.440 5.094 -16.042 1.00 82.38 74 LEU A N 1
ATOM 611 C CA . LEU A 1 74 ? 18.940 6.412 -15.654 1.00 82.38 74 LEU A CA 1
ATOM 612 C C . LEU A 1 74 ? 17.409 6.431 -15.577 1.00 82.38 74 LEU A C 1
ATOM 614 O O . LEU A 1 74 ? 16.842 6.916 -14.598 1.00 82.38 74 LEU A O 1
ATOM 618 N N . MET A 1 75 ? 16.735 5.868 -16.583 1.00 84.00 75 MET A N 1
ATOM 619 C CA . MET A 1 75 ? 15.276 5.845 -16.634 1.00 84.00 75 MET A CA 1
ATOM 620 C C . MET A 1 75 ? 14.679 5.015 -15.495 1.00 84.00 75 MET A C 1
ATOM 622 O O . MET A 1 75 ? 13.745 5.472 -14.838 1.00 84.00 75 MET A O 1
ATOM 626 N N . PHE A 1 76 ? 15.254 3.849 -15.192 1.00 86.50 76 PHE A N 1
ATOM 627 C CA . PHE A 1 76 ? 14.839 3.040 -14.043 1.00 86.50 76 PHE A CA 1
ATOM 628 C C . PHE A 1 76 ? 15.094 3.734 -12.703 1.00 86.50 76 PHE A C 1
ATOM 630 O O . PHE A 1 76 ? 14.254 3.663 -11.806 1.00 86.50 76 PHE A O 1
ATOM 637 N N . SER A 1 77 ? 16.214 4.445 -12.572 1.00 89.69 77 SER A N 1
ATOM 638 C CA . SER A 1 77 ? 16.529 5.212 -11.363 1.00 89.69 77 SER A CA 1
ATOM 639 C C . SER A 1 77 ? 15.496 6.317 -11.125 1.00 89.69 77 SER A C 1
ATOM 641 O O . SER A 1 77 ? 14.989 6.465 -10.013 1.00 89.69 77 SER A O 1
ATOM 643 N N . VAL A 1 78 ? 15.111 7.048 -12.176 1.00 89.75 78 VAL A N 1
ATOM 644 C CA . VAL A 1 78 ? 14.041 8.057 -12.103 1.00 89.75 78 VAL A CA 1
ATOM 645 C C . VAL A 1 78 ? 12.684 7.406 -11.822 1.00 89.75 78 VAL A C 1
ATOM 647 O O . VAL A 1 78 ? 11.924 7.908 -10.992 1.00 89.75 78 VAL A O 1
ATOM 650 N N . GLN A 1 79 ? 12.385 6.268 -12.455 1.00 90.12 79 GLN A N 1
ATOM 651 C CA . GLN A 1 79 ? 11.150 5.519 -12.219 1.00 90.12 79 GLN A CA 1
ATOM 652 C C . GLN A 1 79 ? 11.022 5.116 -10.743 1.00 90.12 79 GLN A C 1
ATOM 654 O O . GLN A 1 79 ? 9.971 5.331 -10.139 1.00 90.12 79 GLN A O 1
ATOM 659 N N . ALA A 1 80 ? 12.094 4.597 -10.140 1.00 88.75 80 ALA A N 1
ATOM 660 C CA . ALA A 1 80 ? 12.129 4.253 -8.722 1.00 88.75 80 ALA A CA 1
ATOM 661 C C . ALA A 1 80 ? 11.991 5.495 -7.822 1.00 88.75 80 ALA A C 1
ATOM 663 O O . ALA A 1 80 ? 11.208 5.484 -6.869 1.00 88.75 80 ALA A O 1
ATOM 664 N N . ALA A 1 81 ? 12.692 6.584 -8.154 1.00 93.06 81 ALA A N 1
ATOM 665 C CA . ALA A 1 81 ? 12.645 7.832 -7.394 1.00 93.06 81 ALA A CA 1
ATOM 666 C C . ALA A 1 81 ? 11.238 8.454 -7.356 1.00 93.06 81 ALA A C 1
ATOM 668 O O . ALA A 1 81 ? 10.837 8.991 -6.326 1.00 93.06 81 ALA A O 1
ATOM 669 N N . TYR A 1 82 ? 10.469 8.357 -8.445 1.00 88.75 82 TYR A N 1
ATOM 670 C CA . TYR A 1 82 ? 9.088 8.848 -8.494 1.00 88.75 82 TYR A CA 1
ATOM 671 C C . TYR A 1 82 ? 8.067 7.851 -7.921 1.00 88.75 82 TYR A C 1
ATOM 673 O O . TYR A 1 82 ? 7.025 8.258 -7.401 1.00 88.75 82 TYR A O 1
ATOM 681 N N . ALA A 1 83 ? 8.366 6.550 -7.948 1.00 86.94 83 ALA A N 1
ATOM 682 C CA . ALA A 1 83 ? 7.508 5.536 -7.343 1.00 86.94 83 ALA A CA 1
ATOM 683 C C . ALA A 1 83 ? 7.400 5.710 -5.820 1.00 86.94 83 ALA A C 1
ATOM 685 O O . ALA A 1 83 ? 6.298 5.645 -5.283 1.00 86.94 83 ALA A O 1
ATOM 686 N N . ALA A 1 84 ? 8.507 5.990 -5.126 1.00 86.38 84 ALA A N 1
ATOM 687 C CA . ALA A 1 84 ? 8.527 6.144 -3.668 1.00 86.38 84 ALA A CA 1
ATOM 688 C C . ALA A 1 84 ? 7.505 7.171 -3.116 1.00 86.38 84 ALA A C 1
ATOM 690 O O . ALA A 1 84 ? 6.677 6.788 -2.285 1.00 86.38 84 ALA A O 1
ATOM 691 N N . PRO A 1 85 ? 7.468 8.443 -3.568 1.00 86.12 85 PRO A N 1
ATOM 692 C CA . PRO A 1 85 ? 6.490 9.416 -3.079 1.00 86.12 85 PRO A CA 1
ATOM 693 C C . PRO A 1 85 ? 5.049 9.073 -3.480 1.00 86.12 85 PRO A C 1
ATOM 695 O O . PRO A 1 85 ? 4.125 9.328 -2.708 1.00 86.12 85 PRO A O 1
ATOM 698 N N . LEU A 1 86 ? 4.835 8.467 -4.653 1.00 82.88 86 LEU A N 1
ATOM 699 C CA . LEU A 1 86 ? 3.506 8.002 -5.055 1.00 82.88 86 LEU A CA 1
ATOM 700 C C . LEU A 1 86 ? 2.997 6.867 -4.165 1.00 82.88 86 LEU A C 1
ATOM 702 O O . LEU A 1 86 ? 1.824 6.870 -3.787 1.00 82.88 86 LEU A O 1
ATOM 706 N N . ILE A 1 87 ? 3.871 5.922 -3.814 1.00 84.25 87 ILE A N 1
ATOM 707 C CA . ILE A 1 87 ? 3.556 4.820 -2.905 1.00 84.25 87 ILE A CA 1
ATOM 708 C C . ILE A 1 87 ? 3.224 5.372 -1.518 1.00 84.25 87 ILE A C 1
ATOM 710 O O . ILE A 1 87 ? 2.192 4.997 -0.976 1.00 84.25 87 ILE A O 1
ATOM 714 N N . LEU A 1 88 ? 4.012 6.310 -0.982 1.00 84.62 88 LEU A N 1
ATOM 715 C CA . LEU A 1 88 ? 3.732 6.944 0.316 1.00 84.62 88 LEU A CA 1
ATOM 716 C C . LEU A 1 88 ? 2.370 7.654 0.338 1.00 84.62 88 LEU A C 1
ATOM 718 O O . LEU A 1 88 ? 1.617 7.548 1.303 1.00 84.62 88 LEU A O 1
ATOM 722 N N . LEU A 1 89 ? 2.012 8.349 -0.745 1.00 80.44 89 LEU A N 1
ATOM 723 C CA . LEU A 1 89 ? 0.695 8.980 -0.869 1.00 80.44 89 LEU A CA 1
ATOM 724 C C . LEU A 1 89 ? -0.436 7.948 -0.957 1.00 80.44 89 LEU A C 1
ATOM 726 O O . LEU A 1 89 ? -1.499 8.155 -0.371 1.00 80.44 89 LEU A O 1
ATOM 730 N N . ALA A 1 90 ? -0.227 6.846 -1.680 1.00 79.38 90 ALA A N 1
ATOM 731 C CA . ALA A 1 90 ? -1.194 5.755 -1.750 1.00 79.38 90 ALA A CA 1
ATOM 732 C C . ALA A 1 90 ? -1.362 5.056 -0.389 1.00 79.38 90 ALA A C 1
ATOM 734 O O . ALA A 1 90 ? -2.493 4.765 -0.004 1.00 79.38 90 ALA A O 1
ATOM 735 N N . GLN A 1 91 ? -0.264 4.859 0.347 1.00 82.44 91 GLN A N 1
ATOM 736 C CA . GLN A 1 91 ? -0.243 4.268 1.687 1.00 82.44 91 GLN A CA 1
ATOM 737 C C . GLN A 1 91 ? -0.993 5.136 2.699 1.00 82.44 91 GLN A C 1
ATOM 739 O O . GLN A 1 91 ? -1.936 4.639 3.301 1.00 82.44 91 GLN A O 1
ATOM 744 N N . ASN A 1 92 ? -0.700 6.440 2.792 1.00 81.06 92 ASN A N 1
ATOM 745 C CA . ASN A 1 92 ? -1.427 7.354 3.688 1.00 81.06 92 ASN A CA 1
ATOM 746 C C . ASN A 1 92 ? -2.949 7.298 3.467 1.00 81.06 92 ASN A C 1
ATOM 748 O O . ASN A 1 92 ? -3.737 7.314 4.408 1.00 81.06 92 ASN A O 1
ATOM 752 N N . ARG A 1 93 ? -3.386 7.193 2.204 1.00 80.94 93 ARG A N 1
ATOM 753 C CA . ARG A 1 93 ? -4.815 7.070 1.881 1.00 80.94 93 ARG A CA 1
ATOM 754 C C . ARG A 1 93 ? -5.397 5.710 2.245 1.00 80.94 93 ARG A C 1
ATOM 756 O O . ARG A 1 93 ? -6.579 5.640 2.567 1.00 80.94 93 ARG A O 1
ATOM 763 N N . GLN A 1 94 ? -4.618 4.642 2.112 1.00 81.38 94 GLN A N 1
ATOM 764 C CA . GLN A 1 94 ? -5.042 3.308 2.514 1.00 81.38 94 GLN A CA 1
ATOM 765 C C . GLN A 1 94 ? -5.207 3.247 4.037 1.00 81.38 94 GLN A C 1
ATOM 767 O O . GLN A 1 94 ? -6.267 2.846 4.501 1.00 81.38 94 GLN A O 1
ATOM 772 N N . GLU A 1 95 ? -4.244 3.778 4.792 1.00 86.56 95 GLU A N 1
ATOM 773 C CA . GLU A 1 95 ? -4.297 3.880 6.255 1.00 86.56 95 GLU A CA 1
ATOM 774 C C . GLU A 1 95 ? -5.502 4.695 6.746 1.00 86.56 95 GLU A C 1
ATOM 776 O O . GLU A 1 95 ? -6.184 4.280 7.682 1.00 86.56 95 GLU A O 1
ATOM 781 N N . ASP A 1 96 ? -5.825 5.815 6.088 1.00 86.12 96 ASP A N 1
ATOM 782 C CA . ASP A 1 96 ? -7.017 6.610 6.413 1.00 86.12 96 ASP A CA 1
ATOM 783 C C . ASP A 1 96 ? -8.320 5.806 6.244 1.00 86.12 96 ASP A C 1
ATOM 785 O O . ASP A 1 96 ? -9.232 5.921 7.069 1.00 86.12 96 ASP A O 1
ATOM 789 N N . ARG A 1 97 ? -8.432 4.996 5.177 1.00 85.19 97 ARG A N 1
ATOM 790 C CA . ARG A 1 97 ? -9.599 4.121 4.958 1.00 85.19 97 ARG A CA 1
ATOM 791 C C . ARG A 1 97 ? -9.642 2.991 5.980 1.00 85.19 97 ARG A C 1
ATOM 793 O O . ARG A 1 97 ? -10.702 2.740 6.547 1.00 85.19 97 ARG A O 1
ATOM 800 N N . ASP A 1 98 ? -8.508 2.344 6.224 1.00 88.75 98 ASP A N 1
ATOM 801 C CA . ASP A 1 98 ? -8.398 1.223 7.159 1.00 88.75 98 ASP A CA 1
ATOM 802 C C . ASP A 1 98 ? -8.726 1.680 8.586 1.00 88.75 98 ASP A C 1
ATOM 804 O O . ASP A 1 98 ? -9.421 0.985 9.327 1.00 88.75 98 ASP A O 1
ATOM 808 N N . ARG A 1 99 ? -8.329 2.903 8.952 1.00 91.81 99 ARG A N 1
ATOM 809 C CA . ARG A 1 99 ? -8.702 3.523 10.224 1.00 91.81 99 ARG A CA 1
ATOM 810 C C . ARG A 1 99 ? -10.208 3.742 10.345 1.00 91.81 99 ARG A C 1
ATOM 812 O O . ARG A 1 99 ? -10.773 3.415 11.384 1.00 91.81 99 ARG A O 1
ATOM 819 N N . GLN A 1 100 ? -10.859 4.268 9.307 1.00 91.19 100 GLN A N 1
ATOM 820 C CA . GLN A 1 100 ? -12.316 4.460 9.310 1.00 91.19 100 GLN A CA 1
ATOM 821 C C . GLN A 1 100 ? -13.067 3.127 9.393 1.00 91.19 100 GLN A C 1
ATOM 823 O O . GLN A 1 100 ? -14.044 3.018 10.132 1.00 91.19 100 GLN A O 1
ATOM 828 N N . ALA A 1 101 ? -12.602 2.107 8.667 1.00 92.81 101 ALA A N 1
ATOM 829 C CA . ALA A 1 101 ? -13.158 0.761 8.751 1.00 92.81 101 ALA A CA 1
ATOM 830 C C . ALA A 1 101 ? -13.035 0.206 10.179 1.00 92.81 101 ALA A C 1
ATOM 832 O O . ALA A 1 101 ? -14.028 -0.229 10.755 1.00 92.81 101 ALA A O 1
ATOM 833 N N . LEU A 1 102 ? -11.859 0.339 10.797 1.00 94.81 102 LEU A N 1
ATOM 834 C CA . LEU A 1 102 ? -11.617 -0.114 12.165 1.00 94.81 102 LEU A CA 1
ATOM 835 C C . LEU A 1 102 ? -12.466 0.633 13.206 1.00 94.81 102 LEU A C 1
ATOM 837 O O . LEU A 1 102 ? -12.933 0.032 14.172 1.00 94.81 102 LEU A O 1
ATOM 841 N N . GLU A 1 103 ? -12.663 1.942 13.043 1.00 95.06 103 GLU A N 1
ATOM 842 C CA . GLU A 1 103 ? -13.533 2.737 13.919 1.00 95.06 103 GLU A CA 1
ATOM 843 C C . GLU A 1 103 ? -15.000 2.288 13.810 1.00 95.06 103 GLU A C 1
ATOM 845 O O . GLU A 1 103 ? -15.667 2.120 14.835 1.00 95.06 103 GLU A O 1
ATOM 850 N N . ASN A 1 104 ? -15.479 2.010 12.594 1.00 95.31 104 ASN A N 1
ATOM 851 C CA . ASN A 1 104 ? -16.817 1.463 12.375 1.00 95.31 104 ASN A CA 1
ATOM 852 C C . ASN A 1 104 ? -16.971 0.061 12.977 1.00 95.31 104 ASN A C 1
ATOM 854 O O . ASN A 1 104 ? -17.946 -0.182 13.688 1.00 95.31 104 ASN A O 1
ATOM 858 N N . ASP A 1 105 ? -16.005 -0.831 12.759 1.00 95.62 105 ASP A N 1
ATOM 859 C CA . ASP A 1 105 ? -16.020 -2.190 13.311 1.00 95.62 105 ASP A CA 1
ATOM 860 C C . ASP A 1 105 ? -16.052 -2.172 14.840 1.00 95.62 105 ASP A C 1
ATOM 862 O O . ASP A 1 105 ? -16.822 -2.906 15.460 1.00 95.62 105 ASP A O 1
ATOM 866 N N . ARG A 1 106 ? -15.289 -1.271 15.471 1.00 95.69 106 ARG A N 1
ATOM 867 C CA . ARG A 1 106 ? -15.346 -1.058 16.925 1.00 95.69 106 ARG A CA 1
ATOM 868 C C . ARG A 1 106 ? -16.724 -0.590 17.381 1.00 95.69 106 ARG A C 1
ATOM 870 O O . ARG A 1 106 ? -17.239 -1.111 18.367 1.00 95.69 106 ARG A O 1
ATOM 877 N N . ALA A 1 107 ? -17.333 0.366 16.681 1.00 96.00 107 ALA A N 1
ATOM 878 C CA . ALA A 1 107 ? -18.672 0.844 17.021 1.00 96.00 107 ALA A CA 1
ATOM 879 C C . ALA A 1 107 ? -19.729 -0.266 16.883 1.00 96.00 107 ALA A C 1
ATOM 881 O O . ALA A 1 107 ? -20.619 -0.383 17.726 1.00 96.00 107 ALA A O 1
ATOM 882 N N . VAL A 1 10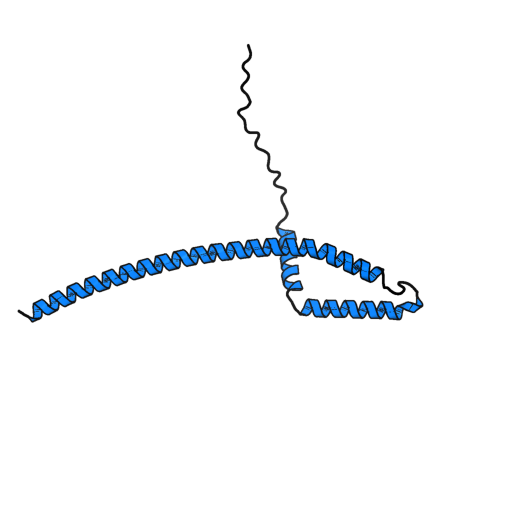8 ? -19.620 -1.107 15.851 1.00 96.19 108 VAL A N 1
ATOM 883 C CA . VAL A 1 108 ? -20.487 -2.279 15.663 1.00 96.19 108 VAL A CA 1
ATOM 884 C C . VAL A 1 108 ? -20.263 -3.308 16.771 1.00 96.19 108 VAL A C 1
ATOM 886 O O . VAL A 1 108 ? -21.239 -3.820 17.322 1.00 96.19 108 VAL A O 1
ATOM 889 N N . ALA A 1 109 ? -19.012 -3.580 17.145 1.00 96.19 109 ALA A N 1
ATOM 890 C CA . ALA A 1 109 ? -18.679 -4.518 18.213 1.00 96.19 109 ALA A CA 1
ATOM 891 C C . ALA A 1 109 ? -19.263 -4.078 19.565 1.00 96.19 109 ALA A C 1
ATOM 893 O O . ALA A 1 109 ? -19.890 -4.889 20.242 1.00 96.19 109 ALA A O 1
ATOM 894 N N . ILE A 1 110 ? -19.144 -2.790 19.910 1.00 96.88 110 ILE A N 1
ATOM 895 C CA . ILE A 1 110 ? -19.729 -2.225 21.137 1.00 96.88 110 ILE A CA 1
ATOM 896 C C . ILE A 1 110 ? -21.251 -2.406 21.141 1.00 96.88 110 ILE A C 1
ATOM 898 O O . ILE A 1 110 ? -21.793 -2.971 22.085 1.00 96.88 110 ILE A O 1
ATOM 902 N N . ARG A 1 111 ? -21.943 -2.025 20.057 1.00 95.81 111 ARG A N 1
ATOM 903 C CA . ARG A 1 111 ? -23.405 -2.208 19.946 1.00 95.81 111 ARG A CA 1
ATOM 904 C C . ARG A 1 111 ? -23.817 -3.676 20.036 1.00 95.81 111 ARG A C 1
ATOM 906 O O . ARG A 1 111 ? -24.852 -4.002 20.606 1.00 95.81 111 ARG A O 1
ATOM 913 N N . THR A 1 112 ? -23.017 -4.570 19.460 1.00 95.81 112 THR A N 1
ATOM 914 C CA . THR A 1 112 ? -23.275 -6.014 19.508 1.00 95.81 112 THR A CA 1
ATOM 915 C C . THR A 1 112 ? -23.148 -6.539 20.935 1.00 95.81 112 THR A C 1
ATOM 917 O O . THR A 1 112 ? -23.996 -7.318 21.368 1.00 95.81 112 THR A O 1
ATOM 920 N N . GLN A 1 113 ? -22.141 -6.079 21.681 1.00 96.38 113 GLN A N 1
ATOM 921 C CA . GLN A 1 113 ? -21.977 -6.419 23.091 1.00 96.38 113 GLN A CA 1
ATOM 922 C C . GLN A 1 113 ? -23.141 -5.885 23.938 1.00 96.38 113 GLN A C 1
ATOM 924 O O . GLN A 1 113 ? -23.728 -6.647 24.700 1.00 96.38 113 GLN A O 1
ATOM 929 N N . GLU A 1 114 ? -23.527 -4.619 23.765 1.00 96.62 114 GLU A N 1
ATOM 930 C CA . GLU A 1 114 ? -24.665 -4.018 24.477 1.00 96.62 114 GLU A CA 1
ATOM 931 C C . GLU A 1 114 ? -25.973 -4.779 24.210 1.00 96.62 114 GLU A C 1
ATOM 933 O O . GLU A 1 114 ? -26.709 -5.103 25.142 1.00 96.62 114 GLU A O 1
ATOM 938 N N . ASN A 1 115 ? -26.239 -5.135 22.950 1.00 95.56 115 ASN A N 1
ATOM 939 C CA . ASN A 1 115 ? -27.406 -5.936 22.580 1.00 95.56 115 ASN A CA 1
ATOM 940 C C . ASN A 1 115 ? -27.366 -7.332 23.214 1.00 95.56 115 ASN A C 1
ATOM 942 O O . ASN A 1 115 ? -28.395 -7.824 23.673 1.00 95.56 115 ASN A O 1
ATOM 946 N N . ALA A 1 116 ? -26.196 -7.974 23.261 1.00 94.69 116 ALA A N 1
ATOM 947 C CA . ALA A 1 116 ? -26.038 -9.274 23.905 1.00 94.69 116 ALA A CA 1
ATOM 948 C C . ALA A 1 116 ? -26.290 -9.191 25.419 1.00 94.69 116 ALA A C 1
ATOM 950 O O . ALA A 1 116 ? -26.993 -10.039 25.969 1.00 94.69 116 ALA A O 1
ATOM 951 N N . GLU A 1 117 ? -25.779 -8.153 26.088 1.00 95.94 117 GLU A N 1
ATOM 952 C CA . GLU A 1 117 ? -26.041 -7.907 27.509 1.00 95.94 117 GLU A CA 1
ATOM 953 C C . GLU A 1 117 ? -27.525 -7.631 27.778 1.00 95.94 117 GLU A C 1
ATOM 955 O O . GLU A 1 117 ? -28.084 -8.159 28.741 1.00 95.94 117 GLU A O 1
ATOM 960 N N . TYR A 1 118 ? -28.179 -6.848 26.918 1.00 95.88 118 TYR A N 1
ATOM 961 C CA . TYR A 1 118 ? -29.614 -6.590 26.999 1.00 95.88 118 TYR A CA 1
ATOM 962 C C . TYR A 1 118 ? -30.427 -7.885 26.866 1.00 95.88 118 TYR A C 1
ATOM 964 O O . TYR A 1 118 ? -31.234 -8.196 27.742 1.00 95.88 118 TYR A O 1
ATOM 972 N N . LEU A 1 119 ? -30.156 -8.688 25.831 1.00 96.00 119 LEU A N 1
ATOM 973 C CA . LEU A 1 119 ? -30.824 -9.974 25.613 1.00 96.00 119 LEU A CA 1
ATOM 974 C C . LEU A 1 119 ? -30.585 -10.955 26.768 1.00 96.00 119 LEU A C 1
ATOM 976 O O . LEU A 1 119 ? -31.505 -11.665 27.165 1.00 96.00 119 LEU A O 1
ATOM 980 N N . ALA A 1 120 ? -29.379 -10.986 27.340 1.00 95.12 120 ALA A N 1
ATOM 981 C CA . ALA A 1 120 ? -29.068 -11.837 28.486 1.00 95.12 120 ALA A CA 1
ATOM 982 C C . ALA A 1 120 ? -29.859 -11.435 29.741 1.00 95.12 120 ALA A C 1
ATOM 984 O O . ALA A 1 120 ? -30.356 -12.306 30.458 1.00 95.12 120 ALA A O 1
ATOM 985 N N . ARG A 1 121 ? -30.008 -10.126 29.998 1.00 95.62 121 ARG A N 1
ATOM 986 C CA . ARG A 1 121 ? -30.832 -9.615 31.107 1.00 95.62 121 ARG A CA 1
ATOM 987 C C . ARG A 1 121 ? -32.306 -9.943 30.902 1.00 95.62 121 ARG A C 1
ATOM 989 O O . ARG A 1 121 ? -32.944 -10.418 31.840 1.00 95.62 121 ARG A O 1
ATOM 996 N N . GLU A 1 122 ? -32.816 -9.756 29.689 1.00 95.94 122 GLU A N 1
ATOM 997 C CA . GLU A 1 122 ? -34.207 -10.071 29.357 1.00 95.94 122 GLU A CA 1
ATOM 998 C C . GLU A 1 122 ? -34.486 -11.574 29.504 1.00 95.94 122 GLU A C 1
ATOM 1000 O O . GLU A 1 122 ? -35.455 -11.976 30.144 1.00 95.94 122 GLU A O 1
ATOM 1005 N N . LEU A 1 123 ? -33.578 -12.428 29.018 1.00 94.94 123 LEU A N 1
ATOM 1006 C CA . LEU A 1 123 ? -33.676 -13.880 29.174 1.00 94.94 123 LEU A CA 1
ATOM 1007 C C . LEU A 1 123 ? -33.649 -14.305 30.650 1.00 94.94 123 LEU A C 1
ATOM 1009 O O . LEU A 1 123 ? -34.408 -15.186 31.057 1.00 94.94 123 LEU A O 1
ATOM 1013 N N . ALA A 1 124 ? -32.792 -13.683 31.465 1.00 93.62 124 ALA A N 1
ATOM 1014 C CA . ALA A 1 124 ? -32.736 -13.944 32.900 1.00 93.62 124 ALA A CA 1
ATOM 1015 C C . ALA A 1 124 ? -34.043 -13.540 33.604 1.00 93.62 124 ALA A C 1
ATOM 1017 O O . ALA A 1 124 ? -34.543 -14.301 34.436 1.00 93.62 124 ALA A O 1
ATOM 1018 N N . ALA A 1 125 ? -34.623 -12.392 33.240 1.00 93.00 125 ALA A N 1
ATOM 1019 C CA . ALA A 1 125 ? -35.908 -11.935 33.763 1.00 93.00 125 ALA A CA 1
ATOM 1020 C C . ALA A 1 125 ? -37.052 -12.892 33.385 1.00 93.00 125 ALA A C 1
ATOM 1022 O O . ALA A 1 125 ? -37.812 -13.313 34.259 1.00 93.00 125 ALA A O 1
ATOM 1023 N N . VAL A 1 126 ? -37.122 -13.316 32.117 1.00 93.06 126 VAL A N 1
ATOM 1024 C CA . VAL A 1 126 ? -38.105 -14.306 31.640 1.00 93.06 126 VAL A CA 1
ATOM 1025 C C . VAL A 1 126 ? -37.957 -15.635 32.386 1.00 93.06 126 VAL A C 1
ATOM 1027 O O . VAL A 1 126 ? -38.949 -16.203 32.842 1.00 93.06 126 VAL A O 1
ATOM 1030 N N . ARG A 1 127 ? -36.726 -16.123 32.584 1.00 94.00 127 ARG A N 1
ATOM 1031 C CA . ARG A 1 127 ? -36.464 -17.365 33.328 1.00 94.00 127 ARG A CA 1
ATOM 1032 C C . ARG A 1 127 ? -36.941 -17.286 34.781 1.00 94.00 127 ARG A C 1
ATOM 1034 O O . ARG A 1 127 ? -37.516 -18.251 35.280 1.00 94.00 127 ARG A O 1
ATOM 1041 N N . LEU A 1 128 ? -36.701 -16.164 35.460 1.00 92.00 128 LEU A N 1
ATOM 1042 C CA . LEU A 1 128 ? -37.152 -15.954 36.840 1.00 92.00 128 LEU A CA 1
ATOM 1043 C C . LEU A 1 128 ? -38.681 -15.882 36.936 1.00 92.00 128 LEU A C 1
ATOM 1045 O O . LEU A 1 128 ? -39.262 -16.476 37.843 1.00 92.00 128 LEU A O 1
ATOM 1049 N N . ALA A 1 129 ? -39.339 -15.213 35.985 1.00 89.81 129 ALA A N 1
ATOM 1050 C CA . ALA A 1 129 ? -40.797 -15.172 35.918 1.00 89.81 129 ALA A CA 1
ATOM 1051 C C . ALA A 1 129 ? -41.396 -16.580 35.747 1.00 89.81 129 ALA A C 1
ATOM 1053 O O . ALA A 1 129 ? -42.287 -16.960 36.506 1.00 89.81 129 ALA A O 1
ATOM 1054 N N . LEU A 1 130 ? -40.852 -17.382 34.823 1.00 88.75 130 LEU A N 1
ATOM 1055 C CA . LEU A 1 130 ? -41.280 -18.769 34.609 1.00 88.75 130 LEU A CA 1
ATOM 1056 C C . LEU A 1 130 ? -41.046 -19.647 35.847 1.00 88.75 130 LEU A C 1
ATOM 1058 O O . LEU A 1 130 ? -41.939 -20.395 36.244 1.00 88.75 130 LEU A O 1
ATOM 1062 N N . SER A 1 131 ? -39.885 -19.516 36.497 1.00 88.31 131 SER A N 1
ATOM 1063 C CA . SER A 1 131 ? -39.568 -20.217 37.749 1.00 88.31 131 SER A CA 1
ATOM 1064 C C . SER A 1 131 ? -40.651 -20.002 38.808 1.00 88.31 131 SER A C 1
ATOM 1066 O O . SER A 1 131 ? -41.152 -20.974 39.359 1.00 88.31 131 SER A O 1
ATOM 1068 N N . ASN A 1 132 ? -41.052 -18.751 39.058 1.00 79.19 132 ASN A N 1
ATOM 1069 C CA . ASN A 1 132 ? -42.073 -18.431 40.061 1.00 79.19 132 ASN A CA 1
ATOM 1070 C C . ASN A 1 132 ? -43.460 -19.001 39.702 1.00 79.19 132 ASN A C 1
ATOM 1072 O O . ASN A 1 132 ? -44.206 -19.431 40.584 1.00 79.19 132 ASN A O 1
ATOM 1076 N N . THR A 1 133 ? -43.823 -19.023 38.415 1.00 77.75 133 THR A N 1
ATOM 1077 C CA . THR A 1 133 ? -45.112 -19.592 37.979 1.00 77.75 133 THR A CA 1
ATOM 1078 C C . THR A 1 133 ? -45.177 -21.109 38.143 1.00 77.75 133 THR A C 1
ATOM 1080 O O . THR A 1 133 ? -46.213 -21.630 38.537 1.00 77.75 133 THR A O 1
ATOM 1083 N N . VAL A 1 134 ? -44.070 -21.824 37.918 1.00 71.31 134 VAL A N 1
ATOM 1084 C CA . VAL A 1 134 ? -44.027 -23.279 38.134 1.00 71.31 134 VAL A CA 1
ATOM 1085 C C . VAL A 1 134 ? -44.172 -23.602 39.620 1.00 71.31 134 VAL A C 1
ATOM 1087 O O . VAL A 1 134 ? -44.980 -24.451 39.974 1.00 71.31 134 VAL A O 1
ATOM 1090 N N . THR A 1 135 ? -43.489 -22.864 40.503 1.00 69.38 135 THR A N 1
ATOM 1091 C CA . THR A 1 135 ? -43.594 -23.108 41.952 1.00 69.38 135 THR A CA 1
ATOM 1092 C C . THR A 1 135 ? -45.012 -22.884 42.475 1.00 69.38 135 THR A C 1
ATOM 1094 O O . THR A 1 135 ? -45.478 -23.617 43.338 1.00 69.38 135 THR A O 1
ATOM 1097 N N . THR A 1 136 ? -45.726 -21.878 41.962 1.00 71.19 136 THR A N 1
ATOM 1098 C CA . THR A 1 136 ? -47.122 -21.631 42.369 1.00 71.19 136 THR A CA 1
ATOM 1099 C C . THR A 1 136 ? -48.086 -22.701 41.853 1.00 71.19 136 THR A C 1
ATOM 1101 O O . THR A 1 136 ? -48.982 -23.089 42.597 1.00 71.19 136 THR A O 1
ATOM 1104 N N . ALA A 1 137 ? -47.877 -23.224 40.640 1.00 67.00 137 ALA A N 1
ATOM 1105 C CA . ALA A 1 137 ? -48.667 -24.330 40.096 1.00 67.00 137 ALA A CA 1
ATOM 1106 C C . ALA A 1 137 ? -48.451 -25.645 40.870 1.00 67.00 137 ALA A C 1
ATOM 1108 O O . ALA A 1 137 ? -49.423 -26.311 41.214 1.00 67.00 137 ALA A O 1
ATOM 1109 N N . GLU A 1 138 ? -47.204 -25.978 41.220 1.00 62.31 138 GLU A N 1
ATOM 1110 C CA . GLU A 1 138 ? -46.883 -27.160 42.040 1.00 62.31 138 GLU A CA 1
ATOM 1111 C C . GLU A 1 138 ? -47.504 -27.074 43.444 1.00 62.31 138 GLU A C 1
ATOM 1113 O O . GLU A 1 138 ? -47.998 -28.065 43.977 1.00 62.31 138 GLU A O 1
ATOM 1118 N N . LEU A 1 139 ? -47.536 -25.877 44.042 1.00 65.88 139 LEU A N 1
ATOM 1119 C CA . LEU A 1 139 ? -48.192 -25.658 45.334 1.00 65.88 139 LEU A CA 1
ATOM 1120 C C . LEU A 1 139 ? -49.722 -25.773 45.255 1.00 65.88 139 LEU A C 1
ATOM 1122 O O . LEU A 1 139 ? -50.348 -26.121 46.253 1.00 65.88 139 LEU A O 1
ATOM 1126 N N . GLN A 1 140 ? -50.322 -25.491 44.097 1.00 63.59 140 GLN A N 1
ATOM 1127 C CA . GLN A 1 140 ? -51.760 -25.653 43.867 1.00 63.59 140 GLN A CA 1
ATOM 1128 C C . GLN A 1 140 ? -52.177 -27.113 43.659 1.00 63.59 140 GLN A C 1
ATOM 1130 O O . GLN A 1 140 ? -53.312 -27.453 43.966 1.00 63.59 140 GLN A O 1
ATOM 1135 N N . GLU A 1 141 ? -51.284 -27.968 43.157 1.00 59.25 141 GLU A N 1
ATOM 1136 C CA . GLU A 1 141 ? -51.531 -29.410 42.996 1.00 59.25 141 GLU A CA 1
ATOM 1137 C C . GLU A 1 141 ? -51.402 -30.196 44.314 1.00 59.25 141 GLU A C 1
ATOM 1139 O O . GLU A 1 141 ? -51.899 -31.316 44.422 1.00 59.25 141 GLU A O 1
ATOM 1144 N N . ALA A 1 142 ? -50.737 -29.620 45.319 1.00 56.97 142 ALA A N 1
ATOM 1145 C CA . ALA A 1 142 ? -50.464 -30.256 46.608 1.00 56.97 142 ALA A CA 1
ATOM 1146 C C . ALA A 1 142 ? -51.505 -29.957 47.714 1.00 56.97 142 ALA A C 1
ATOM 1148 O O . ALA A 1 142 ? -51.303 -30.381 48.856 1.00 56.97 142 ALA A O 1
ATOM 1149 N N . VAL A 1 143 ? -52.594 -29.239 47.403 1.00 46.81 143 VAL A N 1
ATOM 1150 C CA . V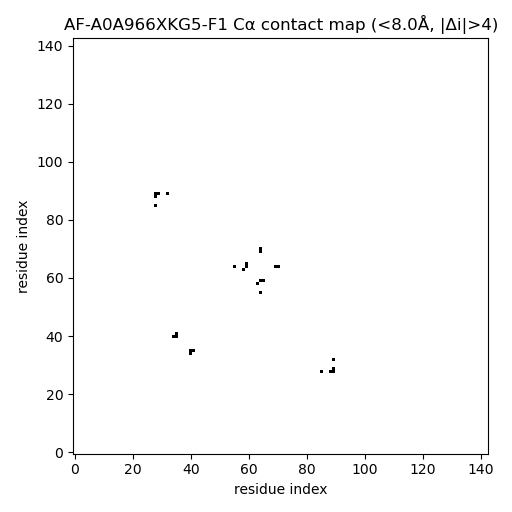AL A 1 143 ? -53.713 -28.901 48.313 1.00 46.81 143 VAL A CA 1
ATOM 1151 C C . VAL A 1 143 ? -55.009 -29.500 47.786 1.00 46.81 143 VAL A C 1
ATOM 1153 O O . VAL A 1 143 ? -55.724 -30.127 48.599 1.00 46.81 143 VAL A O 1
#